Protein AF-A0A955IRX2-F1 (afdb_monomer)

Secondary structure (DSSP, 8-state):
----PPPP---TT-----HHHHHHHHHHHHHHHH-TT--B-------SSS-HHHHHHHHHHHHHHHHHHHHHTT--GGGB-

Nearest PDB structures (foldseek):
  5n2c-assembly1_A  TM=9.677E-01  e=6.561E-07  Burkholderia cenocepacia J2315
  2hqs-assembly1_H  TM=9.297E-01  e=2.348E-06  Escherichia coli
  6top-assembly4_D  TM=9.790E-01  e=1.313E-05  Porphyromonas gingivalis JCVI SC001
  5eb1-assembly2_D  TM=9.279E-01  e=8.340E-05  Pseudomonas aeruginosa PAO1
  6jfw-assembly2_B  TM=9.199E-01  e=6.064E-05  Pseudomonas aeruginosa PAO1

Sequence (81 aa):
MVANFQRVHFEFDSATLTKASKDALSANATILQAHPRMSIQVEGHADERGTTDYNLALGQKRAQAVKEHLALLGVSSDRVK

pLDDT: mean 93.54, std 7.8, range [47.75, 98.31]

Foldseek 3Di:
DPPDQDDFDDDPPDLDGDPVNLVSLLSVLVVCVVPVPAADEFWFADDPPDDPVVRNVSRVSNSVSSLVSSVVVVRDSVRYD

Solvent-accessible surface area (backbone atoms only — not comparable to full-atom values): 4819 Å² total; per-residue (Å²): 134,83,82,87,69,59,79,74,62,59,58,85,99,48,52,60,74,43,72,70,27,49,54,30,44,50,57,40,39,54,55,46,64,76,35,77,88,59,65,48,76,58,83,39,76,56,69,86,76,76,53,71,69,55,30,51,52,50,5,51,46,32,25,48,45,51,51,54,52,37,38,78,69,69,43,63,65,95,36,56,80

Structure (mmCIF, N/CA/C/O backbone):
data_AF-A0A955IRX2-F1
#
_entry.id   AF-A0A955IRX2-F1
#
loop_
_atom_site.group_PDB
_atom_site.id
_atom_site.type_symbol
_atom_site.label_atom_id
_atom_site.label_alt_id
_atom_site.label_comp_id
_atom_site.label_asym_id
_atom_site.label_entity_id
_atom_site.label_seq_id
_atom_site.pdbx_PDB_ins_code
_atom_site.Cartn_x
_atom_site.Cartn_y
_atom_site.Cartn_z
_atom_site.occupancy
_atom_site.B_iso_or_equiv
_atom_site.auth_seq_id
_atom_site.auth_comp_id
_atom_site.auth_asym_id
_atom_site.auth_atom_id
_atom_site.pdbx_PDB_model_num
ATOM 1 N N . MET A 1 1 ? -17.805 -15.816 6.881 1.00 47.75 1 MET A N 1
ATOM 2 C CA . MET A 1 1 ? -17.953 -14.744 5.875 1.00 47.75 1 MET A CA 1
ATOM 3 C C . MET A 1 1 ? -16.581 -14.447 5.304 1.00 47.75 1 MET A C 1
ATOM 5 O O . MET A 1 1 ? -15.668 -14.225 6.087 1.00 47.75 1 MET A O 1
ATOM 9 N N . VAL A 1 2 ? -16.424 -14.494 3.982 1.00 57.00 2 VAL A N 1
ATOM 10 C CA . VAL A 1 2 ? -15.216 -13.986 3.320 1.00 57.00 2 VAL A CA 1
ATOM 11 C C . VAL A 1 2 ? -15.412 -12.480 3.182 1.00 57.00 2 VAL A C 1
ATOM 13 O O . VAL A 1 2 ? -16.387 -12.047 2.573 1.00 57.00 2 VAL A O 1
ATOM 16 N N . ALA A 1 3 ? -14.552 -11.684 3.813 1.00 72.12 3 ALA A N 1
ATOM 17 C CA . ALA A 1 3 ? -14.525 -10.244 3.594 1.00 72.12 3 ALA A CA 1
ATOM 18 C C . ALA A 1 3 ? -14.217 -9.973 2.113 1.00 72.12 3 ALA A C 1
ATOM 20 O O . ALA A 1 3 ? -13.219 -10.471 1.593 1.00 72.12 3 ALA A O 1
ATOM 21 N N . ASN A 1 4 ? -15.078 -9.218 1.428 1.00 87.12 4 ASN A N 1
ATOM 22 C CA . ASN A 1 4 ? -14.891 -8.916 0.011 1.00 87.12 4 ASN A CA 1
ATOM 23 C C . ASN A 1 4 ? -13.966 -7.703 -0.152 1.00 87.12 4 ASN A C 1
ATOM 25 O O . ASN A 1 4 ? -14.431 -6.570 -0.269 1.00 87.12 4 ASN A O 1
ATOM 29 N N . PHE A 1 5 ? -12.657 -7.949 -0.106 1.00 92.19 5 PHE A N 1
ATOM 30 C CA . PHE A 1 5 ? -11.650 -6.916 -0.325 1.00 92.19 5 PHE A CA 1
ATOM 31 C C . PHE A 1 5 ? -11.594 -6.505 -1.797 1.00 92.19 5 PHE A C 1
ATOM 33 O O . PHE A 1 5 ? -11.475 -7.338 -2.698 1.00 92.19 5 PHE A O 1
ATOM 40 N N . GLN A 1 6 ? -11.628 -5.200 -2.039 1.00 94.94 6 GLN A N 1
ATOM 41 C CA . GLN A 1 6 ? -11.428 -4.631 -3.362 1.00 94.94 6 GLN A CA 1
ATOM 42 C C . GLN A 1 6 ? -9.944 -4.648 -3.731 1.00 94.94 6 GLN A C 1
ATOM 44 O O . GLN A 1 6 ? -9.075 -4.373 -2.898 1.00 94.94 6 GLN A O 1
ATOM 49 N N . ARG A 1 7 ? -9.656 -4.963 -4.998 1.00 95.00 7 ARG A N 1
ATOM 50 C CA . ARG A 1 7 ? -8.295 -4.912 -5.537 1.00 95.00 7 ARG A CA 1
ATOM 51 C C . ARG A 1 7 ? -7.844 -3.468 -5.721 1.00 95.00 7 ARG A C 1
ATOM 53 O O . ARG A 1 7 ? -8.628 -2.600 -6.093 1.00 95.00 7 ARG A O 1
ATOM 60 N N . VAL A 1 8 ? -6.554 -3.248 -5.496 1.00 96.94 8 VAL A N 1
ATOM 61 C CA . VAL A 1 8 ? -5.880 -1.969 -5.719 1.00 96.94 8 VAL A CA 1
ATOM 62 C C . VAL A 1 8 ? -5.083 -2.065 -7.009 1.00 96.94 8 VAL A C 1
ATOM 64 O O . VAL A 1 8 ? -4.322 -3.013 -7.200 1.00 96.94 8 VAL A O 1
ATOM 67 N N . HIS A 1 9 ? -5.254 -1.080 -7.885 1.00 96.44 9 HIS A N 1
ATOM 68 C CA . HIS A 1 9 ? -4.560 -1.015 -9.165 1.00 96.44 9 HIS A CA 1
ATOM 69 C C . HIS A 1 9 ? -3.568 0.149 -9.193 1.00 96.44 9 HIS A C 1
ATOM 71 O O . HIS A 1 9 ? -3.704 1.139 -8.470 1.00 96.44 9 HIS A O 1
ATOM 77 N N . PHE A 1 10 ? -2.559 0.020 -10.043 1.00 96.62 10 PHE A N 1
ATOM 78 C CA . PHE A 1 10 ? -1.524 1.024 -10.231 1.00 96.62 10 PHE A CA 1
ATOM 79 C C . PHE A 1 10 ? -1.341 1.275 -11.717 1.00 96.62 10 PHE A C 1
ATOM 81 O O . PHE A 1 10 ? -1.493 0.358 -12.525 1.00 96.62 10 PHE A O 1
ATOM 88 N N . GLU A 1 11 ? -0.972 2.507 -12.047 1.00 96.12 11 GLU A N 1
ATOM 89 C CA . GLU A 1 11 ? -0.517 2.842 -13.390 1.00 96.12 11 GLU A CA 1
ATOM 90 C C . GLU A 1 11 ? 0.791 2.109 -13.723 1.00 96.12 11 GLU A C 1
ATOM 92 O O . GLU A 1 11 ? 1.497 1.586 -12.842 1.00 96.12 11 GLU A O 1
ATOM 97 N N . PHE A 1 12 ? 1.110 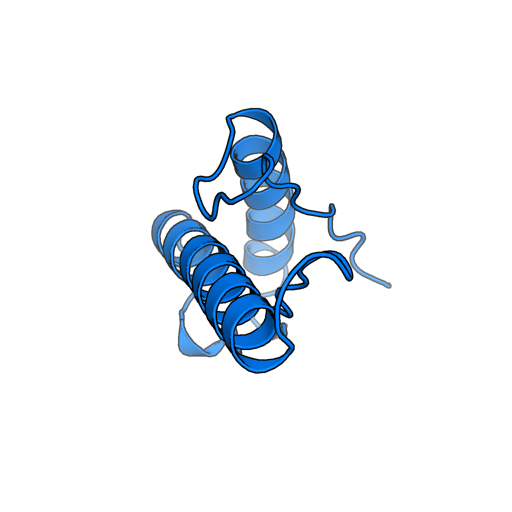2.073 -15.017 1.00 93.56 12 PHE A N 1
ATOM 98 C CA . PHE A 1 12 ? 2.370 1.523 -15.502 1.00 93.56 12 PHE A CA 1
ATOM 99 C C . PHE A 1 12 ? 3.562 2.207 -14.817 1.00 93.56 12 PHE A C 1
ATOM 101 O O . PHE A 1 12 ? 3.553 3.421 -14.628 1.00 93.56 12 PHE A O 1
ATOM 108 N N . ASP A 1 13 ? 4.552 1.402 -14.416 1.00 91.75 13 ASP A N 1
ATOM 109 C CA . ASP A 1 13 ? 5.755 1.845 -13.693 1.00 91.75 13 ASP A CA 1
ATOM 110 C C . ASP A 1 13 ? 5.468 2.806 -12.517 1.00 91.75 13 ASP A C 1
ATOM 112 O O . ASP A 1 13 ? 6.109 3.835 -12.309 1.00 91.75 13 ASP A O 1
ATOM 116 N N . SER A 1 14 ? 4.423 2.500 -11.747 1.00 95.25 14 SER A N 1
ATOM 117 C CA . SER A 1 14 ? 4.023 3.340 -10.624 1.00 95.25 14 SER A CA 1
ATOM 118 C C . SER A 1 14 ? 3.677 2.539 -9.380 1.00 95.25 14 SER A C 1
ATOM 120 O O . SER A 1 14 ? 3.108 1.445 -9.448 1.00 95.25 14 SER A O 1
ATOM 122 N N . ALA A 1 15 ? 3.990 3.130 -8.229 1.00 97.19 15 ALA A N 1
ATOM 123 C CA . ALA A 1 15 ? 3.477 2.749 -6.915 1.00 97.19 15 ALA A CA 1
ATOM 124 C C . ALA A 1 15 ? 2.564 3.841 -6.322 1.00 97.19 15 ALA A C 1
ATOM 126 O O . ALA A 1 15 ? 2.198 3.788 -5.149 1.00 97.19 15 ALA A O 1
ATOM 127 N N . THR A 1 16 ? 2.181 4.839 -7.123 1.00 97.69 16 THR A N 1
ATOM 128 C CA . THR A 1 16 ? 1.301 5.922 -6.685 1.00 97.69 16 THR A CA 1
ATOM 129 C C . THR A 1 16 ? -0.147 5.452 -6.678 1.00 97.69 16 THR A C 1
ATOM 131 O O . THR A 1 16 ? -0.669 4.968 -7.683 1.00 97.69 16 THR A O 1
ATOM 134 N N . LEU A 1 17 ? -0.827 5.635 -5.547 1.00 98.12 17 LEU A N 1
ATOM 135 C CA . LEU A 1 17 ? -2.246 5.319 -5.423 1.00 98.12 17 LEU A CA 1
ATOM 136 C C . LEU A 1 17 ? -3.098 6.353 -6.169 1.00 98.12 17 LEU A C 1
ATOM 138 O O . LEU A 1 17 ? -3.154 7.528 -5.786 1.00 98.12 17 LEU A O 1
ATOM 142 N N . THR A 1 18 ? -3.802 5.895 -7.204 1.00 98.06 18 THR A N 1
ATOM 143 C CA . THR A 1 18 ? -4.825 6.679 -7.907 1.00 98.06 18 THR A CA 1
ATOM 144 C C . THR A 1 18 ? -6.030 6.943 -7.001 1.00 98.06 18 THR A C 1
ATOM 146 O O . THR A 1 18 ? -6.196 6.303 -5.959 1.00 98.06 18 THR A O 1
ATOM 149 N N . LYS A 1 19 ? -6.915 7.869 -7.394 1.00 97.81 19 LYS A N 1
ATOM 150 C CA . LYS A 1 19 ? -8.155 8.121 -6.643 1.00 97.81 19 LYS A CA 1
ATOM 151 C C . LYS A 1 19 ? -8.995 6.845 -6.489 1.00 97.81 19 LYS A C 1
ATOM 153 O O . LYS A 1 19 ? -9.396 6.529 -5.379 1.00 97.81 19 LYS A O 1
ATOM 158 N N . ALA A 1 20 ? -9.191 6.092 -7.572 1.00 97.56 20 ALA A N 1
ATOM 159 C CA . ALA A 1 20 ? -9.957 4.845 -7.541 1.00 97.56 20 ALA A CA 1
ATOM 160 C C . ALA A 1 20 ? -9.351 3.817 -6.568 1.00 97.56 20 ALA A C 1
ATOM 162 O O . ALA A 1 20 ? -10.068 3.171 -5.809 1.00 97.56 20 ALA A O 1
ATOM 163 N N . SER A 1 21 ? -8.022 3.721 -6.530 1.00 98.19 21 SER A N 1
ATOM 164 C CA . SER A 1 21 ? -7.305 2.856 -5.591 1.00 98.19 21 SER A CA 1
ATOM 165 C C . SER A 1 21 ? -7.450 3.294 -4.132 1.00 98.19 21 SER A C 1
ATOM 167 O O . SER A 1 21 ? -7.595 2.450 -3.251 1.00 98.19 21 SER A O 1
ATOM 169 N N . LYS A 1 22 ? -7.472 4.603 -3.860 1.00 98.31 22 LYS A N 1
ATOM 170 C CA . LYS A 1 22 ? -7.756 5.139 -2.517 1.00 98.31 22 LYS A CA 1
ATOM 171 C C . LYS A 1 22 ? -9.207 4.896 -2.092 1.00 98.31 22 LYS A C 1
ATOM 173 O O . LYS A 1 22 ? -9.450 4.550 -0.937 1.00 98.31 22 LYS A O 1
ATOM 178 N N . ASP A 1 23 ? -10.155 5.012 -3.021 1.00 98.00 23 ASP A N 1
ATOM 179 C CA . ASP A 1 23 ? -11.568 4.705 -2.769 1.00 98.00 23 ASP A CA 1
ATOM 180 C C . ASP A 1 23 ? -11.733 3.209 -2.417 1.00 98.00 23 ASP A C 1
ATOM 182 O O . ASP A 1 23 ? -12.399 2.870 -1.437 1.00 98.00 23 ASP A O 1
ATOM 186 N N . ALA A 1 24 ? -11.027 2.317 -3.125 1.00 97.88 24 ALA A N 1
ATOM 187 C CA . ALA A 1 24 ? -11.001 0.886 -2.812 1.00 97.88 24 ALA 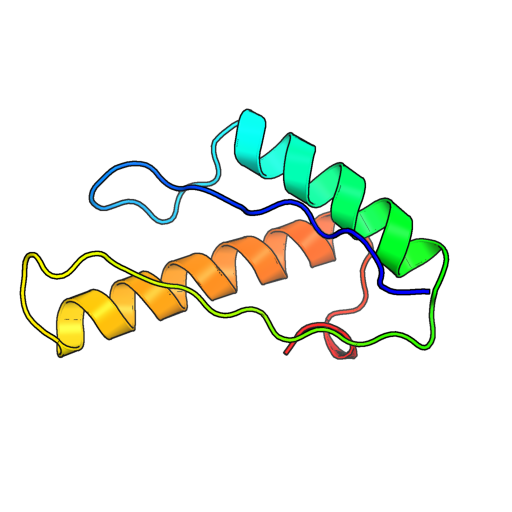A CA 1
ATOM 188 C C . ALA A 1 24 ? -10.392 0.579 -1.434 1.00 97.88 24 ALA A C 1
ATOM 190 O O . ALA A 1 24 ? -10.914 -0.233 -0.666 1.00 97.88 24 ALA A O 1
ATOM 191 N N . LEU A 1 25 ? -9.300 1.260 -1.082 1.00 97.75 25 LEU A N 1
ATOM 192 C CA . LEU A 1 25 ? -8.677 1.119 0.233 1.00 97.75 25 LEU A CA 1
ATOM 193 C C . LEU A 1 25 ? -9.553 1.658 1.362 1.00 97.75 25 LEU A C 1
ATOM 195 O O . LEU A 1 25 ? -9.557 1.072 2.441 1.00 97.75 25 LEU A O 1
ATOM 199 N N . SER A 1 26 ? -10.336 2.706 1.108 1.00 98.00 26 SER A N 1
ATOM 200 C CA . SER A 1 26 ? -11.327 3.214 2.060 1.00 98.00 26 SER A CA 1
ATOM 201 C C . SER A 1 26 ? -12.379 2.152 2.383 1.00 98.00 26 SER A C 1
ATOM 203 O O . SER A 1 26 ? -12.622 1.873 3.556 1.00 98.00 26 SER A O 1
ATOM 205 N N . ALA A 1 27 ? -12.929 1.482 1.364 1.00 97.06 27 ALA A N 1
ATOM 206 C CA . ALA A 1 27 ? -13.870 0.377 1.562 1.00 97.06 27 ALA A CA 1
ATOM 207 C C . ALA A 1 27 ? -13.234 -0.793 2.336 1.00 97.06 27 ALA A C 1
ATOM 209 O O . ALA A 1 27 ? -13.824 -1.324 3.280 1.00 97.06 27 ALA A O 1
ATOM 210 N N . ASN A 1 28 ? -11.995 -1.155 1.994 1.00 97.06 28 ASN A N 1
ATOM 211 C CA . ASN A 1 28 ? -11.245 -2.201 2.690 1.00 97.06 28 ASN A CA 1
ATOM 212 C C . ASN A 1 28 ? -10.967 -1.842 4.161 1.00 97.06 28 ASN A C 1
ATOM 214 O O . ASN A 1 28 ? -11.087 -2.697 5.041 1.00 97.06 28 ASN A O 1
ATOM 218 N N . ALA A 1 29 ? -10.635 -0.581 4.448 1.00 97.00 29 ALA A N 1
ATOM 219 C CA . ALA A 1 29 ? -10.411 -0.094 5.804 1.00 97.00 29 ALA A CA 1
ATOM 220 C C . ALA A 1 29 ? -11.686 -0.177 6.651 1.00 97.00 29 ALA A C 1
ATOM 222 O O . ALA A 1 29 ? -11.608 -0.618 7.796 1.00 97.00 29 ALA A O 1
ATOM 223 N N . THR A 1 30 ? -12.860 0.140 6.091 1.00 96.50 30 THR A N 1
ATOM 224 C CA . THR A 1 30 ? -14.149 -0.032 6.786 1.00 96.50 30 THR A CA 1
ATOM 225 C C . THR A 1 30 ? -14.360 -1.479 7.236 1.00 96.50 30 THR A C 1
ATOM 227 O O . THR A 1 30 ? -14.751 -1.723 8.378 1.00 96.50 30 THR A O 1
ATOM 230 N N . ILE A 1 31 ? -14.033 -2.455 6.384 1.00 95.50 31 ILE A N 1
ATOM 231 C CA . ILE A 1 31 ? -14.118 -3.879 6.741 1.00 95.50 31 ILE A CA 1
ATOM 232 C C . ILE A 1 31 ? -13.144 -4.209 7.885 1.00 95.50 31 ILE A C 1
ATOM 234 O O . ILE A 1 31 ? -13.516 -4.863 8.861 1.00 95.50 31 ILE A O 1
ATOM 238 N N . LEU A 1 32 ? -11.898 -3.736 7.802 1.00 95.38 32 LEU A N 1
ATOM 239 C CA . LEU A 1 32 ? -10.878 -3.985 8.827 1.00 95.38 32 LEU A CA 1
ATOM 240 C C . LEU A 1 32 ? -11.218 -3.326 10.168 1.00 95.38 32 LEU A C 1
ATOM 242 O O . LEU A 1 32 ? -10.917 -3.891 11.223 1.00 95.38 32 LEU A O 1
ATOM 246 N N . GLN A 1 33 ? -11.853 -2.160 10.154 1.00 94.25 33 GLN A N 1
ATOM 247 C CA . GLN A 1 33 ? -12.330 -1.483 11.358 1.00 94.25 33 GLN A CA 1
ATOM 248 C C . GLN A 1 33 ? -13.502 -2.239 11.998 1.00 94.25 33 GLN A C 1
ATOM 250 O O . GLN A 1 33 ? -13.512 -2.418 13.214 1.00 94.25 33 GLN A O 1
ATOM 255 N N . ALA A 1 34 ? -14.433 -2.765 11.195 1.00 94.75 34 ALA A N 1
ATOM 256 C CA . ALA A 1 34 ? -15.544 -3.587 11.680 1.00 94.75 34 ALA A CA 1
ATOM 257 C C . ALA A 1 34 ? -15.088 -4.940 12.267 1.00 94.75 34 ALA A C 1
ATOM 259 O O . ALA A 1 34 ? -15.788 -5.543 13.083 1.00 94.75 34 ALA A O 1
ATOM 260 N N . HIS A 1 35 ? -13.900 -5.418 11.883 1.00 93.94 35 HIS A N 1
ATOM 261 C CA . HIS A 1 35 ? -13.344 -6.697 12.323 1.00 93.94 35 HIS A CA 1
ATOM 262 C C . HIS A 1 35 ? -11.960 -6.532 12.972 1.00 93.94 35 HIS A C 1
ATOM 264 O O . HIS A 1 35 ? -10.960 -6.946 12.386 1.00 93.94 35 HIS A O 1
ATOM 270 N N . PRO A 1 36 ? -11.857 -6.002 14.206 1.00 91.25 36 PRO A N 1
ATOM 271 C CA . PRO A 1 36 ? -10.576 -5.637 14.824 1.00 91.25 36 PRO A CA 1
ATOM 272 C C . PRO A 1 36 ? -9.611 -6.810 15.064 1.00 91.25 36 PRO A C 1
ATOM 274 O O . PRO A 1 36 ? -8.414 -6.593 15.210 1.00 91.25 36 PRO A O 1
ATOM 277 N N . ARG A 1 37 ? -10.109 -8.055 15.079 1.00 93.62 37 ARG A N 1
ATOM 278 C CA . ARG A 1 37 ? -9.289 -9.277 15.204 1.00 93.62 37 ARG A CA 1
ATOM 279 C C . ARG A 1 37 ? -8.751 -9.802 13.868 1.00 93.62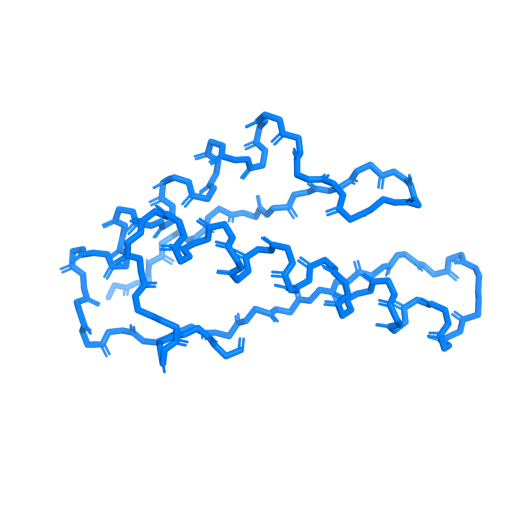 37 A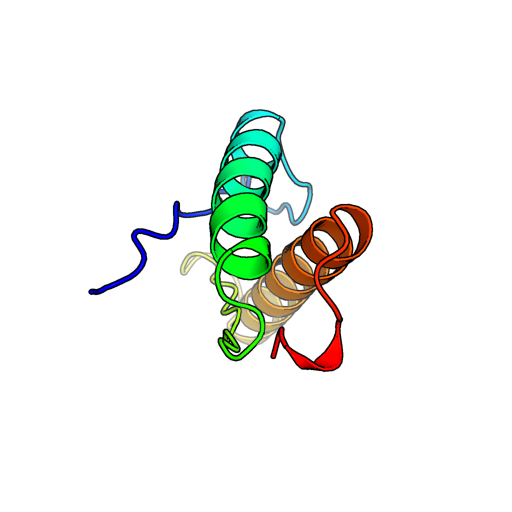RG A C 1
ATOM 281 O O . ARG A 1 37 ? -7.997 -10.767 13.860 1.00 93.62 37 ARG A O 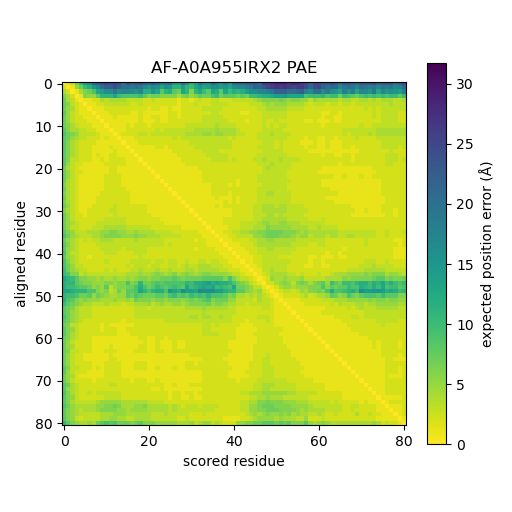1
ATOM 288 N N . MET A 1 38 ? -9.181 -9.228 12.745 1.00 93.62 38 MET A N 1
ATOM 289 C CA . MET A 1 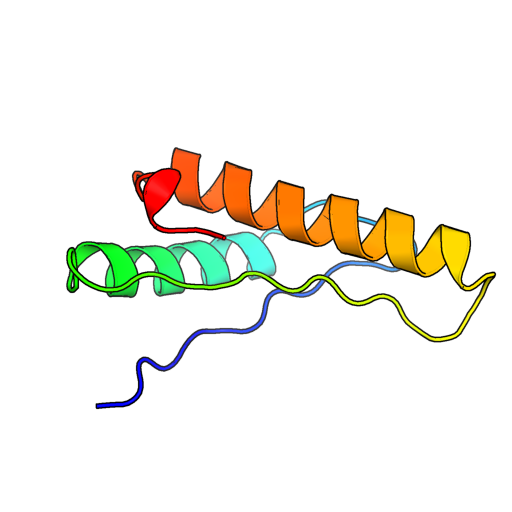38 ? -8.743 -9.642 11.414 1.00 93.62 38 MET A CA 1
ATOM 290 C C . MET A 1 38 ? -7.387 -9.015 11.096 1.00 93.62 38 MET A C 1
ATOM 292 O O . MET A 1 38 ? -7.231 -7.800 11.223 1.00 93.62 38 MET A O 1
ATOM 296 N N . SER A 1 39 ? -6.446 -9.826 10.627 1.00 94.31 39 SER A N 1
ATOM 297 C CA . SER A 1 39 ? -5.195 -9.361 10.026 1.00 94.31 39 SER A CA 1
ATOM 298 C C . SER A 1 39 ? -5.168 -9.752 8.555 1.00 94.31 39 SER A C 1
ATOM 300 O O . SER A 1 39 ? -5.756 -10.766 8.173 1.00 94.31 39 SER A O 1
ATOM 302 N N . ILE A 1 40 ? -4.495 -8.950 7.739 1.00 94.75 40 ILE A N 1
ATOM 303 C CA . ILE A 1 40 ? -4.361 -9.168 6.298 1.00 94.75 40 ILE A CA 1
ATOM 304 C C . ILE A 1 40 ? -2.894 -9.182 5.885 1.00 94.75 40 ILE A C 1
ATOM 306 O O . ILE A 1 40 ? -2.034 -8.657 6.592 1.00 94.75 40 ILE A O 1
ATOM 310 N N . GLN A 1 41 ? -2.637 -9.776 4.726 1.00 95.50 41 GLN A N 1
ATOM 311 C CA . GLN A 1 41 ? -1.359 -9.727 4.030 1.00 95.50 41 GLN A CA 1
ATOM 312 C C . GLN A 1 41 ? -1.545 -8.936 2.736 1.00 95.50 41 GLN A C 1
ATOM 314 O O . GLN A 1 41 ? -2.525 -9.145 2.016 1.00 95.50 41 GLN A O 1
ATOM 319 N N . VAL A 1 42 ? -0.626 -8.016 2.462 1.00 95.75 42 VAL A N 1
ATOM 320 C CA . VAL A 1 42 ? -0.628 -7.186 1.260 1.00 95.75 42 VAL A CA 1
ATOM 321 C C . VAL A 1 42 ? 0.476 -7.661 0.330 1.00 95.75 42 VAL A C 1
ATOM 323 O O . VAL A 1 42 ? 1.661 -7.488 0.605 1.00 95.75 42 VAL A O 1
ATOM 326 N N . GLU A 1 43 ? 0.072 -8.211 -0.810 1.00 94.81 43 GLU A N 1
ATOM 327 C CA . GLU A 1 43 ? 0.983 -8.654 -1.861 1.00 94.81 43 GLU A CA 1
ATOM 328 C C . GLU A 1 43 ? 0.949 -7.666 -3.025 1.00 94.81 43 GLU A C 1
ATOM 330 O O . GLU A 1 43 ? -0.105 -7.362 -3.586 1.00 94.81 43 GLU A O 1
ATOM 335 N N . GLY A 1 44 ? 2.116 -7.123 -3.365 1.00 94.19 44 GLY A N 1
ATOM 336 C CA . GLY A 1 44 ? 2.276 -6.247 -4.514 1.00 94.19 44 GLY A CA 1
ATOM 337 C C . GLY A 1 44 ? 2.807 -7.028 -5.707 1.00 94.19 44 GLY A C 1
ATOM 338 O O . GLY A 1 44 ? 3.813 -7.722 -5.600 1.00 94.19 44 GLY A O 1
ATOM 339 N N . HIS A 1 45 ? 2.150 -6.870 -6.852 1.00 92.75 45 HIS A N 1
ATOM 340 C CA . HIS A 1 45 ? 2.531 -7.521 -8.102 1.00 92.75 45 HIS A CA 1
ATOM 341 C C . HIS A 1 45 ? 2.977 -6.478 -9.125 1.00 92.75 45 HIS A C 1
ATOM 343 O O . HIS A 1 45 ? 2.476 -5.349 -9.135 1.00 92.75 45 HIS A O 1
ATOM 349 N N . ALA A 1 46 ? 3.890 -6.871 -10.002 1.00 90.06 46 ALA A N 1
ATOM 350 C CA . ALA A 1 46 ? 4.231 -6.168 -11.230 1.00 90.06 46 ALA A CA 1
ATOM 351 C C . ALA A 1 46 ? 3.995 -7.106 -12.420 1.00 90.06 46 ALA A C 1
ATOM 353 O O . ALA A 1 46 ? 3.905 -8.321 -12.239 1.00 90.06 46 ALA A O 1
ATOM 354 N N . ASP A 1 47 ? 3.811 -6.536 -13.610 1.00 86.81 47 ASP A N 1
ATOM 355 C CA . ASP A 1 47 ? 3.685 -7.341 -14.824 1.00 86.81 47 ASP A CA 1
ATOM 356 C C . ASP A 1 47 ? 5.046 -7.916 -15.251 1.00 86.81 47 ASP A C 1
ATOM 358 O O . ASP A 1 47 ? 6.077 -7.592 -14.671 1.00 86.81 47 ASP A O 1
ATOM 362 N N . GLU A 1 48 ? 5.054 -8.821 -16.229 1.00 84.19 48 GLU A N 1
ATOM 363 C CA . GLU A 1 48 ? 6.258 -9.565 -16.631 1.00 84.19 48 GLU A CA 1
ATOM 364 C C . GLU A 1 48 ? 7.307 -8.726 -17.378 1.00 84.19 48 GLU A C 1
ATOM 366 O O . GLU A 1 48 ? 8.399 -9.216 -17.668 1.00 84.19 48 GLU A O 1
ATOM 371 N N . ARG A 1 49 ? 7.007 -7.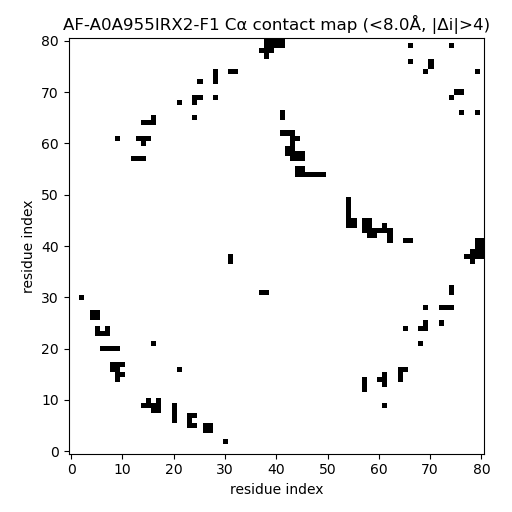464 -17.706 1.00 85.38 49 ARG A N 1
ATOM 372 C CA . ARG A 1 49 ? 7.931 -6.601 -18.445 1.00 85.38 49 ARG A CA 1
ATOM 373 C C . ARG A 1 49 ? 9.027 -6.114 -17.498 1.00 85.38 49 ARG A C 1
ATOM 375 O O . ARG A 1 49 ? 8.741 -5.595 -16.426 1.00 85.38 49 ARG A O 1
ATOM 382 N N . GLY A 1 50 ? 10.287 -6.251 -17.905 1.00 82.19 50 GLY A N 1
ATOM 383 C CA . GLY A 1 50 ? 11.447 -5.866 -17.094 1.00 82.19 50 GLY A CA 1
ATOM 384 C C . GLY A 1 50 ? 12.128 -7.052 -16.410 1.00 82.19 50 GLY A C 1
ATOM 385 O O . GLY A 1 50 ? 11.894 -8.208 -16.755 1.00 82.19 50 GLY A O 1
ATOM 386 N N . THR A 1 51 ? 13.037 -6.769 -15.475 1.00 90.94 51 THR A N 1
ATOM 387 C CA . THR A 1 51 ? 13.765 -7.815 -14.741 1.00 90.94 51 THR A CA 1
ATOM 388 C C . THR A 1 51 ? 12.982 -8.270 -13.514 1.00 90.94 51 THR A C 1
ATOM 390 O O . THR A 1 51 ? 12.237 -7.494 -12.913 1.00 90.94 51 THR A O 1
ATOM 393 N N . THR A 1 52 ? 13.191 -9.520 -13.093 1.00 90.38 52 THR A N 1
ATOM 394 C CA . THR A 1 52 ? 12.581 -10.070 -11.872 1.00 90.38 52 THR A CA 1
ATOM 395 C C . THR A 1 52 ? 12.858 -9.195 -10.652 1.00 90.38 52 THR A C 1
ATOM 397 O O . THR A 1 52 ? 11.931 -8.877 -9.914 1.00 90.38 52 THR A O 1
ATOM 400 N N . ASP A 1 53 ? 14.104 -8.747 -10.470 1.00 91.56 53 ASP A N 1
ATOM 401 C CA . ASP A 1 53 ? 14.499 -7.922 -9.321 1.00 91.56 53 ASP A CA 1
ATOM 402 C C . ASP A 1 53 ? 13.797 -6.563 -9.316 1.00 91.56 53 ASP A C 1
ATOM 404 O O . ASP A 1 53 ? 13.347 -6.084 -8.273 1.00 91.56 53 ASP A O 1
ATOM 408 N N . TYR A 1 54 ? 13.654 -5.951 -10.491 1.00 90.94 54 TYR A N 1
ATOM 409 C CA . TYR A 1 54 ? 12.935 -4.693 -10.630 1.00 90.94 54 TYR A CA 1
ATOM 410 C C . TYR A 1 54 ? 11.442 -4.865 -10.330 1.00 90.94 54 TYR A C 1
ATOM 412 O O . TYR A 1 54 ? 10.870 -4.083 -9.570 1.00 90.94 54 TYR A O 1
ATOM 420 N N . ASN A 1 55 ? 10.822 -5.921 -10.858 1.00 92.94 55 ASN A N 1
ATOM 421 C CA . ASN A 1 55 ? 9.413 -6.232 -10.624 1.00 92.94 55 ASN A CA 1
ATOM 422 C C . ASN A 1 55 ? 9.131 -6.588 -9.161 1.00 92.94 55 ASN A C 1
ATOM 424 O O . ASN A 1 55 ? 8.110 -6.170 -8.610 1.00 92.94 55 ASN A O 1
ATOM 428 N N . LEU A 1 56 ? 10.066 -7.272 -8.500 1.00 93.56 56 LEU A N 1
ATOM 429 C CA . LEU A 1 56 ? 10.016 -7.530 -7.065 1.00 93.56 56 LEU A CA 1
ATOM 430 C C . LEU A 1 56 ? 10.088 -6.221 -6.268 1.00 93.56 56 LEU A C 1
ATOM 432 O O . LEU A 1 56 ? 9.255 -5.990 -5.391 1.00 93.56 56 LEU A O 1
ATOM 436 N N . ALA A 1 57 ? 11.030 -5.336 -6.602 1.00 95.56 57 ALA A N 1
ATOM 437 C CA . ALA A 1 57 ? 11.158 -4.034 -5.952 1.00 95.56 57 ALA A CA 1
ATOM 438 C C . ALA A 1 57 ? 9.917 -3.148 -6.174 1.00 95.56 57 ALA A C 1
ATOM 440 O O . ALA A 1 57 ? 9.451 -2.484 -5.245 1.00 95.56 57 ALA A O 1
ATOM 441 N N . LEU A 1 58 ? 9.341 -3.147 -7.380 1.00 96.44 58 LEU A N 1
ATOM 442 C CA . LEU A 1 58 ? 8.108 -2.418 -7.686 1.00 96.44 58 LEU A CA 1
ATOM 443 C C . LEU A 1 58 ? 6.910 -2.992 -6.916 1.00 96.44 58 LEU A C 1
ATOM 445 O O . LEU A 1 58 ? 6.129 -2.231 -6.341 1.00 96.44 58 LEU A O 1
ATOM 449 N N . GLY A 1 59 ? 6.792 -4.319 -6.838 1.00 96.69 59 GLY A N 1
ATOM 450 C CA . GLY A 1 59 ? 5.793 -5.000 -6.015 1.00 96.69 59 GLY A CA 1
ATOM 451 C C . GLY A 1 59 ? 5.903 -4.615 -4.537 1.00 96.69 59 GLY A C 1
ATOM 452 O O . GLY A 1 59 ? 4.913 -4.215 -3.926 1.00 96.69 59 GLY A O 1
ATOM 453 N N . GLN A 1 60 ? 7.113 -4.620 -3.976 1.00 96.44 60 GLN A N 1
ATOM 454 C CA . GLN A 1 60 ? 7.355 -4.191 -2.593 1.00 96.44 60 GLN A CA 1
ATOM 455 C C . GLN A 1 60 ? 6.933 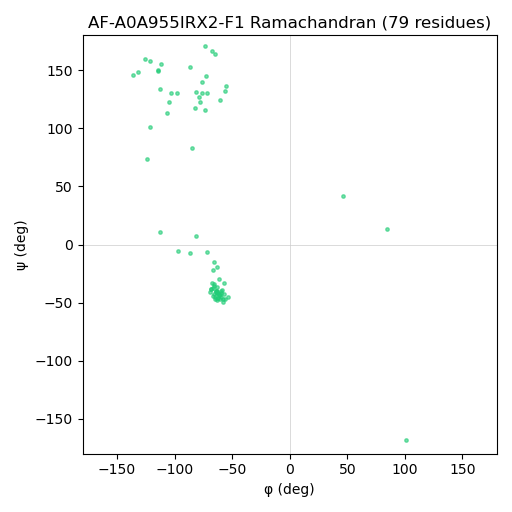-2.734 -2.356 1.00 96.44 60 GLN A C 1
ATOM 457 O O . GLN A 1 60 ? 6.230 -2.453 -1.385 1.00 96.44 60 GLN A O 1
ATOM 462 N N . LYS A 1 61 ? 7.282 -1.814 -3.267 1.00 97.69 61 LYS A N 1
ATOM 463 C CA . LYS A 1 61 ? 6.851 -0.405 -3.190 1.00 97.69 61 LYS A CA 1
ATOM 464 C C . LYS A 1 61 ? 5.327 -0.265 -3.211 1.00 97.69 61 LYS A C 1
ATOM 466 O O . LYS A 1 61 ? 4.773 0.515 -2.442 1.00 97.69 61 LYS A O 1
ATOM 471 N N . ARG A 1 62 ? 4.638 -1.036 -4.058 1.00 98.19 62 ARG A N 1
ATOM 472 C CA . ARG A 1 62 ? 3.166 -1.050 -4.147 1.00 98.19 62 ARG A CA 1
ATOM 473 C C . ARG A 1 62 ? 2.516 -1.562 -2.865 1.00 98.19 62 ARG A C 1
ATOM 475 O O . ARG A 1 62 ? 1.576 -0.941 -2.370 1.00 98.19 62 ARG A O 1
ATOM 482 N N . ALA A 1 63 ? 3.032 -2.657 -2.309 1.00 97.88 63 ALA A N 1
ATOM 483 C CA . ALA A 1 63 ? 2.553 -3.191 -1.039 1.00 97.88 63 ALA A CA 1
ATOM 484 C C . ALA A 1 63 ? 2.756 -2.185 0.103 1.00 97.88 63 ALA A C 1
ATOM 486 O O . ALA A 1 63 ? 1.849 -1.963 0.903 1.00 97.88 63 ALA A O 1
ATOM 487 N N . GLN A 1 64 ? 3.913 -1.520 0.135 1.00 97.38 64 GLN A N 1
ATOM 488 C CA . GLN A 1 64 ? 4.214 -0.488 1.122 1.00 97.38 64 GLN A CA 1
ATOM 489 C C . GLN A 1 64 ? 3.255 0.708 1.022 1.00 97.38 64 GLN A C 1
ATOM 491 O O . GLN A 1 64 ? 2.686 1.113 2.033 1.00 97.38 64 GLN A O 1
ATOM 496 N N . ALA A 1 65 ? 2.984 1.209 -0.188 1.00 98.12 65 ALA A N 1
ATOM 497 C CA . ALA A 1 65 ? 2.033 2.304 -0.399 1.00 98.12 65 ALA A CA 1
ATOM 498 C C . ALA A 1 65 ? 0.618 1.963 0.109 1.00 98.12 65 ALA A C 1
ATOM 500 O O . ALA A 1 65 ? -0.057 2.798 0.712 1.00 98.12 65 ALA A O 1
ATOM 501 N N . VAL A 1 66 ? 0.170 0.719 -0.097 1.00 98.00 66 VAL A N 1
ATOM 502 C CA . VAL A 1 66 ? -1.111 0.227 0.433 1.00 98.00 66 VAL A CA 1
ATOM 503 C C . VAL A 1 66 ? -1.106 0.191 1.962 1.00 98.00 66 VAL A C 1
ATOM 505 O O . VAL A 1 66 ? -2.057 0.677 2.577 1.00 98.00 66 VAL A O 1
ATOM 508 N N . LYS A 1 67 ? -0.048 -0.352 2.579 1.00 97.25 67 LYS A N 1
ATOM 509 C CA . LYS A 1 67 ? 0.098 -0.420 4.044 1.00 97.25 67 LYS A CA 1
ATOM 510 C C . LYS A 1 67 ? 0.032 0.962 4.681 1.00 97.25 67 LYS A C 1
ATOM 512 O O . LYS A 1 67 ? -0.747 1.173 5.608 1.00 97.25 67 LYS A O 1
ATOM 517 N N . GLU A 1 68 ? 0.804 1.904 4.150 1.00 97.38 68 GLU A N 1
ATOM 518 C CA . GLU A 1 68 ? 0.838 3.287 4.627 1.00 97.38 68 GLU A CA 1
ATOM 519 C C . GLU A 1 68 ? -0.534 3.946 4.511 1.00 97.38 68 GLU A C 1
ATOM 521 O O . GLU A 1 68 ? -1.002 4.582 5.454 1.00 97.38 68 GLU A O 1
ATOM 526 N N . HIS A 1 69 ? -1.230 3.747 3.391 1.00 98.00 69 HIS A N 1
ATOM 527 C CA . HIS A 1 69 ? -2.546 4.344 3.212 1.00 98.00 69 HIS A CA 1
ATOM 528 C C . HIS A 1 69 ? -3.609 3.740 4.140 1.00 98.00 69 HIS A C 1
ATOM 530 O O . HIS A 1 69 ? -4.420 4.480 4.691 1.00 98.00 69 HIS A O 1
ATOM 536 N N . LEU A 1 70 ? -3.588 2.425 4.383 1.00 97.69 70 LEU A N 1
ATOM 537 C CA . LEU A 1 70 ? -4.467 1.796 5.378 1.00 97.69 70 LEU A CA 1
ATOM 538 C C . LEU A 1 70 ? -4.178 2.301 6.800 1.00 97.69 70 LEU A C 1
ATOM 540 O O . LEU A 1 70 ? -5.118 2.512 7.569 1.00 97.69 70 LEU A O 1
ATOM 544 N N . ALA A 1 71 ? -2.909 2.549 7.135 1.00 96.94 71 ALA A N 1
ATOM 545 C CA . ALA A 1 71 ? -2.530 3.141 8.415 1.00 96.94 71 ALA A CA 1
ATOM 546 C C . ALA A 1 71 ? -3.067 4.574 8.571 1.00 96.94 71 ALA A C 1
ATOM 548 O O . ALA A 1 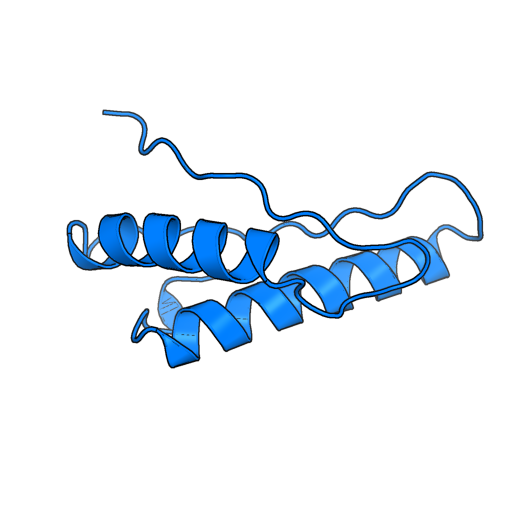71 ? -3.609 4.911 9.623 1.00 96.94 71 ALA A O 1
ATOM 549 N N . LEU A 1 72 ? -3.014 5.392 7.511 1.00 97.31 72 LEU A N 1
ATOM 550 C CA . LEU A 1 72 ? -3.632 6.728 7.493 1.00 97.31 72 LEU A CA 1
ATOM 551 C C . LEU A 1 72 ? -5.156 6.677 7.686 1.00 97.31 72 LEU A C 1
ATOM 553 O O . LEU A 1 72 ? -5.735 7.598 8.256 1.00 97.31 72 LEU A O 1
ATOM 557 N N . LEU A 1 73 ? -5.800 5.594 7.248 1.00 97.25 73 LEU A N 1
ATOM 558 C CA . LEU A 1 73 ? -7.223 5.325 7.469 1.00 97.25 73 LEU A CA 1
ATOM 559 C C . LEU A 1 73 ? -7.512 4.718 8.859 1.00 97.25 73 LEU A C 1
ATOM 561 O O . LEU A 1 73 ? -8.642 4.323 9.138 1.00 97.25 73 LEU A O 1
ATOM 565 N N . GLY A 1 74 ? -6.516 4.633 9.745 1.00 96.12 74 GLY A N 1
ATOM 566 C CA . GLY A 1 74 ? -6.679 4.180 11.128 1.00 96.12 74 GLY A CA 1
ATOM 567 C C . GLY A 1 74 ? -6.637 2.662 11.322 1.00 96.12 74 GLY A C 1
ATOM 568 O O . GLY A 1 74 ? -7.000 2.171 12.391 1.00 96.12 74 GLY A O 1
ATOM 569 N N . VAL A 1 75 ? -6.204 1.892 10.320 1.00 96.88 75 VAL A N 1
ATOM 570 C CA . VAL A 1 75 ? -5.921 0.462 10.503 1.00 96.88 75 VAL A CA 1
ATOM 571 C C . VAL A 1 75 ? -4.562 0.316 11.189 1.00 96.88 75 VAL A C 1
ATOM 573 O O . VAL A 1 75 ? -3.554 0.788 10.678 1.00 96.88 75 VAL A O 1
ATOM 576 N N . SER A 1 76 ? -4.516 -0.357 12.341 1.00 95.00 76 SER A N 1
ATOM 577 C CA . SER A 1 76 ? -3.250 -0.635 13.038 1.00 95.00 76 SER A CA 1
ATOM 578 C C . SER A 1 76 ? -2.262 -1.380 12.129 1.00 95.00 76 SER A C 1
ATOM 580 O O . SER A 1 76 ? -2.619 -2.386 11.511 1.00 95.00 76 SER A O 1
ATOM 582 N N . SER A 1 77 ? -1.014 -0.904 12.087 1.00 91.12 77 SER A N 1
ATOM 583 C CA . SER A 1 77 ? 0.079 -1.482 11.293 1.00 91.12 77 SER A CA 1
ATOM 584 C C . SER A 1 77 ? 0.344 -2.950 11.617 1.00 91.12 77 SER A C 1
ATOM 586 O O . SER A 1 77 ? 0.643 -3.731 10.721 1.00 91.12 77 SER A O 1
ATOM 588 N N . ASP A 1 78 ? 0.145 -3.359 12.871 1.00 94.38 78 ASP A N 1
ATOM 589 C CA . ASP A 1 78 ? 0.385 -4.735 13.330 1.00 94.38 78 ASP A CA 1
ATOM 590 C C . ASP A 1 78 ? -0.577 -5.748 12.684 1.00 94.38 78 ASP A C 1
ATOM 592 O O . ASP A 1 78 ? -0.364 -6.963 12.722 1.00 94.38 78 ASP A O 1
ATOM 596 N N . ARG A 1 79 ? -1.656 -5.246 12.071 1.00 94.94 79 ARG A N 1
ATOM 597 C CA . ARG A 1 79 ? -2.680 -6.037 11.386 1.00 94.94 79 ARG A CA 1
ATOM 598 C C . ARG A 1 79 ? -2.465 -6.132 9.878 1.00 94.94 79 ARG A C 1
ATOM 600 O O . ARG A 1 79 ? -3.221 -6.852 9.227 1.00 94.94 79 ARG A O 1
ATOM 607 N N . VAL A 1 80 ? -1.477 -5.432 9.321 1.00 94.62 80 VAL A N 1
ATOM 608 C CA . VAL A 1 80 ? -1.220 -5.387 7.876 1.00 94.62 80 VAL A CA 1
ATOM 609 C C . VAL A 1 80 ? 0.201 -5.874 7.593 1.00 94.62 80 VAL A C 1
ATOM 611 O O . VAL A 1 80 ? 1.174 -5.145 7.774 1.00 94.62 80 VAL A O 1
ATOM 614 N N . LYS A 1 81 ? 0.309 -7.129 7.155 1.00 91.06 81 LYS A N 1
ATOM 615 C CA . LYS A 1 81 ? 1.577 -7.807 6.859 1.00 91.06 81 LYS A CA 1
ATOM 616 C C . LYS A 1 81 ? 2.017 -7.657 5.419 1.00 91.06 81 LYS A C 1
ATOM 618 O O . LYS A 1 81 ? 1.163 -7.444 4.534 1.00 91.06 81 LYS A O 1
#

Radius of gyration: 13.01 Å; Cα contacts (8 Å, |Δi|>4): 92; chains: 1; bounding box: 32×23×34 Å

Mean predicted aligned error: 3.31 Å